Protein AF-A0A022RAQ2-F1 (afdb_monomer_lite)

InterPro domains:
  IPR025287 Wall-associated receptor kinase, galacturonan-binding domain [PF13947] (27-89)

Structure (mmCIF, N/CA/C/O backbone):
data_AF-A0A022RAQ2-F1
#
_entry.id   AF-A0A022RAQ2-F1
#
loop_
_atom_site.group_PDB
_atom_site.id
_atom_site.type_symbol
_atom_site.label_atom_id
_atom_site.label_alt_id
_atom_site.label_comp_id
_atom_site.label_asym_id
_atom_site.label_entity_id
_atom_site.label_seq_id
_atom_site.pdbx_PDB_ins_code
_atom_site.Cartn_x
_atom_site.Cartn_y
_atom_site.Cartn_z
_atom_site.occupancy
_atom_site.B_iso_or_equiv
_atom_site.auth_seq_id
_atom_site.auth_comp_id
_atom_site.auth_asym_id
_atom_site.auth_atom_id
_atom_site.pdbx_PDB_model_num
ATOM 1 N N . ILE A 1 1 ? 23.694 -19.650 -57.034 1.00 77.38 1 ILE A N 1
ATOM 2 C CA . ILE A 1 1 ? 23.438 -20.517 -55.853 1.00 77.38 1 ILE A CA 1
ATOM 3 C C . ILE A 1 1 ? 24.075 -19.913 -54.601 1.00 77.38 1 ILE A C 1
ATOM 5 O O . ILE A 1 1 ? 23.341 -19.603 -53.675 1.00 77.38 1 ILE A O 1
ATOM 9 N N . LEU A 1 2 ? 25.378 -19.605 -54.621 1.00 77.56 2 LEU A N 1
ATOM 10 C CA . LEU A 1 2 ? 26.095 -18.964 -53.505 1.00 77.56 2 LEU A CA 1
ATOM 11 C C . LEU A 1 2 ? 25.452 -17.652 -52.998 1.00 77.56 2 LEU A C 1
ATOM 13 O O . LEU A 1 2 ? 25.210 -17.512 -51.806 1.00 77.56 2 LEU A O 1
ATOM 17 N N . LEU A 1 3 ? 25.076 -16.732 -53.901 1.00 76.62 3 LEU A N 1
ATOM 18 C CA . LEU A 1 3 ? 24.419 -15.468 -53.518 1.00 76.62 3 LEU A CA 1
ATOM 19 C C . LEU A 1 3 ? 23.068 -15.665 -52.809 1.00 76.62 3 LEU A C 1
ATOM 21 O O . LEU A 1 3 ? 22.719 -14.886 -51.929 1.00 76.62 3 LEU A O 1
ATOM 25 N N . LYS A 1 4 ? 22.313 -16.711 -53.172 1.00 79.94 4 LYS A N 1
ATOM 26 C CA . LYS A 1 4 ? 21.012 -17.004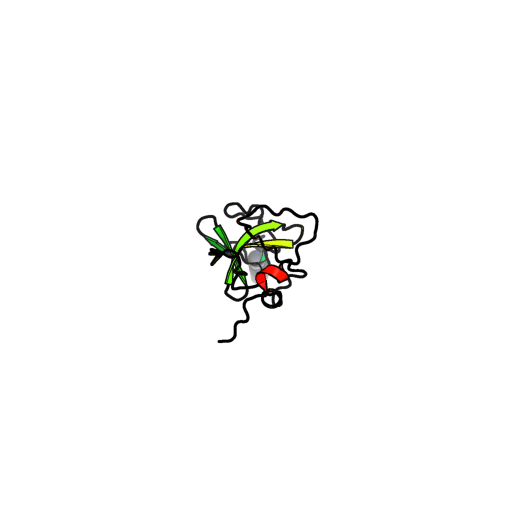 -52.549 1.00 79.94 4 LYS A CA 1
ATOM 27 C C . LYS A 1 4 ? 21.182 -17.532 -51.123 1.00 79.94 4 LYS A C 1
ATOM 29 O O . LYS A 1 4 ? 20.380 -17.189 -50.263 1.00 79.94 4 LYS A O 1
ATOM 34 N N . PHE A 1 5 ? 22.242 -18.303 -50.867 1.00 81.50 5 PHE A N 1
ATOM 35 C CA . PHE A 1 5 ? 22.591 -18.741 -49.515 1.00 81.50 5 PHE A CA 1
ATOM 36 C C . PHE A 1 5 ? 23.013 -17.566 -48.638 1.00 81.50 5 PHE A C 1
ATOM 38 O O . PHE A 1 5 ? 22.494 -17.427 -47.538 1.00 81.50 5 PHE A O 1
ATOM 45 N N . ILE A 1 6 ? 23.881 -16.683 -49.141 1.00 85.06 6 ILE A N 1
ATOM 46 C CA . ILE A 1 6 ? 24.315 -15.491 -48.397 1.00 85.06 6 ILE A CA 1
ATOM 47 C C . ILE A 1 6 ? 23.108 -14.615 -48.042 1.00 85.06 6 ILE A C 1
ATOM 49 O O . ILE A 1 6 ? 22.953 -14.235 -46.886 1.00 85.06 6 ILE A O 1
ATOM 53 N N . TYR A 1 7 ? 22.207 -14.365 -48.996 1.00 86.38 7 TYR A N 1
ATOM 54 C CA . TYR A 1 7 ? 20.983 -13.606 -48.737 1.00 86.38 7 TYR A CA 1
ATOM 55 C C . TYR A 1 7 ? 20.105 -14.266 -47.664 1.00 86.38 7 TYR A C 1
ATOM 57 O O . TYR A 1 7 ? 19.672 -13.594 -46.731 1.00 86.38 7 TYR A O 1
ATOM 65 N N . PHE A 1 8 ? 19.910 -15.587 -47.739 1.00 84.12 8 PHE A N 1
ATOM 66 C CA . PHE A 1 8 ? 19.158 -16.334 -46.731 1.00 84.12 8 PHE A CA 1
ATOM 67 C C . PHE A 1 8 ? 19.779 -16.189 -45.334 1.00 84.12 8 PHE A C 1
ATOM 69 O O . PHE A 1 8 ? 19.070 -15.831 -44.397 1.00 84.12 8 PHE A O 1
ATOM 76 N N . PHE A 1 9 ? 21.099 -16.357 -45.201 1.00 81.69 9 PHE A N 1
ATOM 77 C CA . PHE A 1 9 ? 21.801 -16.169 -43.927 1.00 81.69 9 PHE A CA 1
ATOM 78 C C . PHE A 1 9 ? 21.683 -14.739 -43.385 1.00 81.69 9 PHE A C 1
ATOM 80 O O . PHE A 1 9 ? 21.476 -14.558 -42.192 1.00 81.69 9 PHE A O 1
ATOM 87 N N . ILE A 1 10 ? 21.751 -13.712 -44.234 1.00 82.38 10 ILE A N 1
ATOM 88 C CA . ILE A 1 10 ? 21.577 -12.321 -43.788 1.00 82.38 10 ILE A CA 1
ATOM 89 C C . ILE A 1 10 ? 20.142 -12.073 -43.303 1.00 82.38 10 ILE A C 1
ATOM 91 O O . ILE A 1 10 ? 19.946 -11.471 -42.248 1.00 82.38 10 ILE A O 1
ATOM 95 N N . THR A 1 11 ? 19.133 -12.581 -44.017 1.00 77.31 11 THR A N 1
ATOM 96 C CA . THR A 1 11 ? 17.725 -12.423 -43.612 1.00 77.31 11 THR A CA 1
ATOM 97 C C . THR A 1 11 ? 17.385 -13.177 -42.328 1.00 77.31 11 THR A C 1
ATOM 99 O O . THR A 1 11 ? 16.635 -12.654 -41.506 1.00 77.31 11 THR A O 1
ATOM 102 N N . THR A 1 12 ? 17.960 -14.363 -42.104 1.00 74.19 12 THR A N 1
ATOM 103 C CA . THR A 1 12 ? 17.743 -15.116 -40.862 1.00 74.19 12 THR A CA 1
ATOM 104 C C . THR A 1 12 ? 18.425 -14.434 -39.680 1.00 74.19 12 THR A C 1
ATOM 106 O O . THR A 1 12 ? 17.796 -14.280 -38.637 1.00 74.19 12 THR A O 1
ATOM 109 N N . GLN A 1 13 ? 19.654 -13.937 -39.846 1.00 71.69 13 GLN A N 1
ATOM 110 C CA . GLN A 1 13 ? 20.354 -13.178 -38.803 1.00 71.69 13 GLN A CA 1
ATOM 111 C C . GLN A 1 13 ? 19.617 -11.872 -38.451 1.00 71.69 13 GLN A C 1
ATOM 113 O O . GLN A 1 13 ? 19.426 -11.582 -37.273 1.00 71.69 13 GLN A O 1
ATOM 118 N N . LEU A 1 14 ? 19.109 -11.130 -39.445 1.00 64.12 14 LEU A N 1
ATOM 119 C CA . LEU A 1 14 ? 18.274 -9.935 -39.224 1.00 64.12 14 LEU A CA 1
ATOM 120 C C . LEU A 1 14 ? 16.934 -10.255 -38.536 1.00 64.12 14 LEU A C 1
ATOM 122 O O . LEU A 1 14 ? 16.454 -9.479 -37.711 1.00 64.12 14 LEU A O 1
ATOM 126 N N . TYR A 1 15 ? 16.328 -11.403 -38.846 1.00 68.56 15 TYR A N 1
ATOM 127 C CA . TYR A 1 15 ? 15.101 -11.859 -38.188 1.00 68.56 15 TYR A CA 1
ATOM 128 C C . TYR A 1 15 ? 15.339 -12.228 -36.713 1.00 68.56 15 TYR A C 1
ATOM 130 O O . TYR A 1 15 ? 14.508 -11.930 -35.852 1.00 68.56 15 TYR A O 1
ATOM 138 N N . PHE A 1 16 ? 16.487 -12.837 -36.395 1.00 59.19 16 PHE A N 1
ATOM 139 C CA . PHE A 1 16 ? 16.862 -13.173 -35.018 1.00 59.19 16 PHE A CA 1
ATOM 140 C C . PHE A 1 16 ? 17.230 -11.938 -34.181 1.00 59.19 16 PHE A C 1
ATOM 142 O O . PHE A 1 16 ? 16.845 -11.874 -33.012 1.00 59.19 16 PHE A O 1
ATOM 149 N N . THR A 1 17 ? 17.896 -10.928 -34.755 1.00 53.75 17 THR A N 1
ATOM 150 C CA . THR A 1 17 ? 18.250 -9.703 -34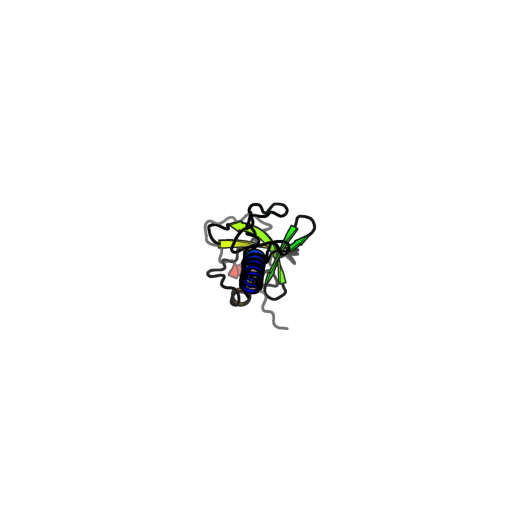.013 1.00 53.75 17 THR A CA 1
ATOM 151 C C . THR A 1 17 ? 17.032 -8.847 -33.657 1.00 53.75 17 THR A C 1
ATOM 153 O O . THR A 1 17 ? 17.029 -8.238 -32.587 1.00 53.75 17 THR A O 1
ATOM 156 N N . GLN A 1 18 ? 15.951 -8.873 -34.452 1.00 56.19 18 GLN A N 1
ATOM 157 C CA . GLN A 1 18 ? 14.687 -8.212 -34.083 1.00 56.19 18 GLN A CA 1
ATOM 158 C C . GLN A 1 18 ? 14.011 -8.829 -32.847 1.00 56.19 18 GLN A C 1
ATOM 160 O O . GLN A 1 18 ? 13.374 -8.109 -32.080 1.00 56.19 18 GLN A O 1
ATOM 165 N N . LYS A 1 19 ? 14.164 -10.138 -32.603 1.00 54.41 19 LYS A N 1
ATOM 166 C CA . LYS A 1 19 ? 13.558 -10.813 -31.437 1.00 54.41 19 LYS A CA 1
ATOM 167 C C . LYS A 1 19 ? 14.339 -10.640 -30.131 1.00 54.41 19 LYS A C 1
ATOM 169 O O . LYS A 1 19 ? 13.807 -10.972 -29.076 1.00 54.41 19 LYS A O 1
ATOM 174 N N . SER A 1 20 ? 15.569 -10.121 -30.179 1.00 50.81 20 SER A N 1
ATOM 175 C CA . SER A 1 20 ? 16.436 -9.980 -28.999 1.00 50.81 20 SER A CA 1
ATOM 176 C C . SER A 1 20 ? 16.357 -8.611 -28.314 1.00 50.81 20 SER A C 1
ATOM 178 O O . SER A 1 20 ? 17.014 -8.416 -27.292 1.00 50.81 20 SER A O 1
ATOM 180 N N . HIS A 1 21 ? 15.550 -7.666 -28.805 1.00 48.97 21 HIS A N 1
ATOM 181 C CA . HIS A 1 21 ? 15.241 -6.448 -28.049 1.00 48.97 21 HIS A CA 1
ATOM 182 C C . HIS A 1 21 ? 14.068 -6.712 -27.098 1.00 48.97 21 HIS A C 1
ATOM 184 O O . HIS A 1 21 ? 13.002 -6.104 -27.168 1.00 48.97 21 HIS A O 1
ATOM 190 N N . GLY A 1 22 ? 14.254 -7.679 -26.197 1.00 53.34 22 GLY A N 1
ATOM 191 C CA . GLY A 1 22 ? 13.440 -7.732 -24.996 1.00 53.34 22 GLY A CA 1
ATOM 192 C C . GLY A 1 22 ? 13.756 -6.469 -24.216 1.00 53.34 22 GLY A C 1
ATOM 193 O O . GLY A 1 22 ? 14.792 -6.424 -23.560 1.00 53.34 22 GLY A O 1
ATOM 194 N N . ASN A 1 23 ? 12.914 -5.436 -24.337 1.00 60.62 23 ASN A N 1
ATOM 195 C CA . ASN A 1 23 ? 13.018 -4.232 -23.521 1.00 60.62 23 ASN A CA 1
ATOM 196 C C . ASN A 1 23 ? 13.259 -4.686 -22.081 1.00 60.62 23 ASN A C 1
ATOM 198 O O . ASN A 1 23 ? 12.424 -5.366 -21.470 1.00 60.62 23 ASN A O 1
ATOM 202 N N . GLN A 1 24 ? 14.439 -4.379 -21.558 1.00 65.12 24 GLN A N 1
ATOM 203 C CA . GLN A 1 24 ? 14.796 -4.660 -20.182 1.00 65.12 24 GLN A CA 1
ATOM 204 C C . GLN A 1 24 ? 14.012 -3.640 -19.343 1.00 65.12 24 GLN A C 1
ATOM 206 O O . GLN A 1 24 ? 14.515 -2.592 -18.972 1.00 65.12 24 GLN A O 1
ATOM 211 N N . ILE A 1 25 ? 12.706 -3.874 -19.173 1.00 75.75 25 ILE A N 1
ATOM 212 C CA . ILE A 1 25 ? 11.818 -3.038 -18.360 1.00 75.75 25 ILE A CA 1
ATOM 213 C C . ILE A 1 25 ? 12.330 -3.090 -16.917 1.00 75.75 25 ILE A C 1
ATOM 215 O O . ILE A 1 25 ? 12.124 -4.065 -16.188 1.00 75.75 25 ILE A O 1
ATOM 219 N N . ASN A 1 26 ? 13.039 -2.049 -16.519 1.00 85.25 26 ASN A N 1
ATOM 220 C CA . ASN A 1 26 ? 13.538 -1.927 -15.165 1.00 85.25 26 ASN A CA 1
ATOM 221 C C . ASN A 1 26 ? 12.361 -1.635 -14.231 1.00 85.25 26 ASN A C 1
ATOM 223 O O . ASN A 1 26 ? 11.555 -0.746 -14.495 1.00 85.25 26 ASN A O 1
ATOM 227 N N . CYS A 1 27 ? 12.255 -2.406 -13.151 1.00 90.75 27 CYS A N 1
ATOM 228 C CA . CYS A 1 27 ? 11.255 -2.208 -12.107 1.00 90.75 27 CYS A CA 1
ATOM 229 C C . CYS A 1 27 ? 11.790 -1.216 -11.076 1.00 90.75 27 CYS A C 1
ATOM 231 O O . CYS A 1 27 ? 12.080 -1.577 -9.937 1.00 90.75 27 CYS A O 1
ATOM 233 N N . THR A 1 28 ? 12.005 0.021 -11.521 1.00 92.94 28 THR A N 1
ATOM 234 C CA . THR A 1 28 ? 12.390 1.112 -10.626 1.00 92.94 28 THR A CA 1
ATOM 235 C C . THR A 1 28 ? 11.237 1.367 -9.654 1.00 92.94 28 THR A C 1
ATOM 237 O O . THR A 1 28 ? 10.102 1.471 -10.121 1.00 92.94 28 THR A O 1
ATOM 240 N N . PRO A 1 29 ? 11.494 1.461 -8.336 1.00 94.25 29 PRO A N 1
ATOM 241 C CA . PRO A 1 29 ? 10.445 1.736 -7.366 1.00 94.25 29 PRO A CA 1
ATOM 242 C C . PRO A 1 29 ? 9.681 3.017 -7.706 1.00 94.25 29 PRO A C 1
ATOM 244 O O . PRO A 1 29 ? 10.288 4.044 -8.022 1.00 94.25 29 PRO A O 1
ATOM 247 N N . SER A 1 30 ? 8.358 2.939 -7.644 1.00 94.81 30 SER A N 1
ATOM 248 C CA . SER A 1 30 ? 7.446 4.050 -7.899 1.00 94.81 30 SER A CA 1
ATOM 249 C C . SER A 1 30 ? 6.977 4.681 -6.583 1.00 94.81 30 SER A C 1
ATOM 251 O O . SER A 1 30 ? 7.366 4.261 -5.490 1.00 94.81 30 SER A O 1
ATOM 253 N N . SER A 1 31 ? 6.182 5.743 -6.660 1.00 96.31 31 SER A N 1
ATOM 254 C CA . SER A 1 31 ? 5.660 6.433 -5.479 1.00 96.31 31 SER A CA 1
ATOM 255 C C . SER A 1 31 ? 4.352 7.157 -5.792 1.00 96.31 31 SER A C 1
ATOM 257 O O . SER A 1 31 ? 4.107 7.563 -6.928 1.00 96.31 31 SER A O 1
ATOM 259 N N . CYS A 1 32 ? 3.495 7.302 -4.780 1.00 97.50 32 CYS A N 1
ATOM 260 C CA . CYS A 1 32 ? 2.233 8.037 -4.879 1.00 97.50 32 CYS A CA 1
ATOM 261 C C . CYS A 1 32 ? 1.883 8.689 -3.537 1.00 97.50 32 CYS A C 1
ATOM 263 O O . CYS A 1 32 ? 1.715 8.000 -2.527 1.00 97.50 32 CYS A O 1
ATOM 265 N N . GLY A 1 33 ? 1.752 10.020 -3.537 1.00 95.31 33 GLY A N 1
ATOM 266 C CA . GLY A 1 33 ? 1.517 10.794 -2.318 1.00 95.31 33 GLY A CA 1
ATOM 267 C C . GLY A 1 33 ? 2.580 10.517 -1.257 1.00 95.31 33 GLY A C 1
ATOM 268 O O . GLY A 1 33 ? 3.773 10.545 -1.546 1.00 95.31 33 GLY A O 1
ATOM 269 N N . GLU A 1 34 ? 2.124 10.180 -0.052 1.00 94.56 34 GLU A N 1
ATOM 270 C CA . GLU A 1 34 ? 2.975 9.863 1.104 1.00 94.56 34 GLU A CA 1
ATOM 271 C C . GLU A 1 34 ? 3.532 8.428 1.094 1.00 94.56 34 GLU A C 1
ATOM 273 O O . GLU A 1 34 ? 4.173 8.015 2.057 1.00 94.56 34 GLU A O 1
ATOM 278 N N . ILE A 1 35 ? 3.284 7.643 0.037 1.00 96.81 35 ILE A N 1
ATOM 279 C CA . ILE A 1 35 ? 3.777 6.266 -0.087 1.00 96.81 35 ILE A CA 1
ATOM 280 C C . ILE A 1 35 ? 4.986 6.240 -1.039 1.00 96.81 35 ILE A C 1
ATOM 282 O O . ILE A 1 35 ? 4.807 6.178 -2.263 1.00 96.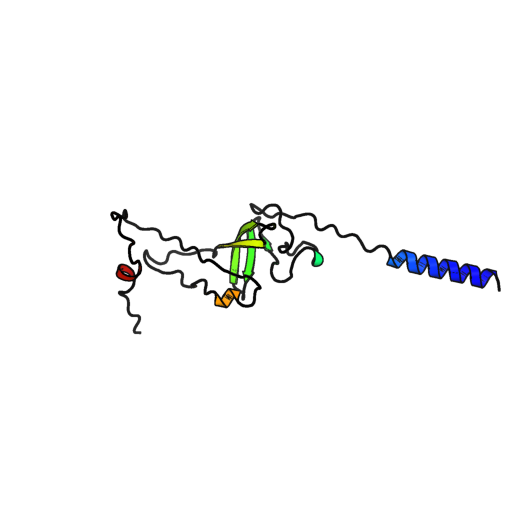81 35 ILE A O 1
ATOM 286 N N . PRO A 1 36 ? 6.226 6.311 -0.514 1.00 95.19 36 PRO A N 1
ATOM 287 C CA . PRO A 1 36 ? 7.436 6.205 -1.316 1.00 95.19 36 PRO A CA 1
ATOM 288 C C . PRO A 1 36 ? 7.810 4.744 -1.599 1.00 95.19 36 PRO A C 1
ATOM 290 O O . PRO A 1 36 ? 7.375 3.830 -0.902 1.00 95.19 36 PRO A O 1
ATOM 293 N N . ASN A 1 37 ? 8.714 4.541 -2.561 1.00 94.81 37 ASN A N 1
ATOM 294 C CA . ASN A 1 37 ? 9.423 3.275 -2.789 1.00 94.81 37 ASN A CA 1
ATOM 295 C C . ASN A 1 37 ? 8.512 2.041 -2.951 1.00 94.81 37 ASN A C 1
ATOM 297 O O . ASN A 1 37 ? 8.828 0.954 -2.464 1.00 94.81 37 ASN A O 1
ATOM 301 N N . ILE A 1 38 ? 7.397 2.201 -3.659 1.00 96.12 38 ILE A N 1
ATOM 302 C CA . ILE A 1 38 ? 6.503 1.114 -4.045 1.00 96.12 38 ILE A CA 1
ATOM 303 C C . ILE A 1 38 ? 7.268 0.187 -4.990 1.00 96.12 38 ILE A C 1
ATOM 305 O O . ILE A 1 38 ? 7.739 0.590 -6.053 1.00 96.12 38 ILE A O 1
ATOM 309 N N . SER A 1 39 ? 7.422 -1.064 -4.581 1.00 94.94 39 SER A N 1
ATOM 310 C CA . SER A 1 39 ? 8.147 -2.088 -5.324 1.00 94.94 39 SER A CA 1
ATOM 311 C C . SER A 1 39 ? 7.588 -3.466 -4.996 1.00 94.94 39 SER A C 1
ATOM 313 O O . SER A 1 39 ? 6.757 -3.602 -4.092 1.00 94.94 39 SER A O 1
ATOM 315 N N . TYR A 1 40 ? 8.052 -4.480 -5.736 1.00 93.31 40 TYR A N 1
ATOM 316 C CA . TYR A 1 40 ? 7.629 -5.864 -5.554 1.00 93.31 40 TYR A CA 1
ATOM 317 C C . TYR A 1 40 ? 7.579 -6.247 -4.057 1.00 93.31 40 TYR A C 1
ATOM 319 O O . TYR A 1 40 ? 8.543 -5.972 -3.340 1.00 93.31 40 TYR A O 1
ATOM 327 N N . PRO A 1 41 ? 6.487 -6.877 -3.586 1.00 92.69 41 PRO A N 1
ATOM 328 C CA . PRO A 1 41 ? 5.389 -7.439 -4.379 1.00 92.69 41 PRO A CA 1
ATOM 329 C C . PRO A 1 41 ? 4.296 -6.431 -4.765 1.00 92.69 41 PRO A C 1
ATOM 331 O O . PRO A 1 41 ? 3.422 -6.770 -5.561 1.00 92.69 41 PRO A O 1
ATOM 334 N N . PHE A 1 42 ? 4.347 -5.200 -4.261 1.00 94.94 42 PHE A N 1
ATOM 335 C CA . PHE A 1 42 ? 3.390 -4.143 -4.578 1.00 94.94 42 PHE A CA 1
ATOM 336 C C . PHE A 1 42 ? 3.731 -3.466 -5.907 1.00 94.94 42 PHE A C 1
ATOM 338 O O . PHE A 1 42 ? 4.889 -3.407 -6.321 1.00 94.94 42 PHE A O 1
ATOM 345 N N . ARG A 1 43 ? 2.724 -2.924 -6.588 1.00 95.81 43 ARG A N 1
ATOM 346 C CA . ARG A 1 43 ? 2.948 -2.029 -7.730 1.00 95.81 43 ARG A CA 1
ATOM 347 C C . ARG A 1 43 ? 1.773 -1.099 -7.944 1.00 95.81 43 ARG A C 1
ATOM 349 O O . ARG A 1 43 ? 0.641 -1.467 -7.637 1.00 95.81 43 ARG A O 1
ATOM 356 N N . LEU A 1 44 ? 2.010 0.064 -8.535 1.00 96.81 44 LEU A N 1
ATOM 357 C CA . LEU A 1 44 ? 0.921 0.885 -9.054 1.00 96.81 44 LEU A CA 1
ATOM 358 C C . LEU A 1 44 ? 0.316 0.220 -10.301 1.00 96.81 44 LEU A C 1
ATOM 360 O O . LEU A 1 44 ? 0.991 -0.502 -11.039 1.00 96.81 44 LEU A O 1
ATOM 364 N N . MET A 1 45 ? -0.958 0.487 -10.586 1.00 95.44 45 MET A N 1
ATOM 365 C CA . MET A 1 45 ? -1.590 0.043 -11.838 1.00 95.44 45 MET A CA 1
ATOM 366 C C . MET A 1 45 ? -0.911 0.613 -13.091 1.00 95.44 45 MET A C 1
ATOM 368 O O . MET A 1 45 ? -0.982 0.011 -14.161 1.00 95.44 45 MET A O 1
ATOM 372 N N . THR A 1 46 ? -0.243 1.760 -12.959 1.00 94.06 46 THR A N 1
ATOM 373 C CA . THR A 1 46 ? 0.561 2.383 -14.017 1.00 94.06 46 THR A CA 1
ATOM 374 C C . THR A 1 46 ? 1.917 1.709 -14.215 1.00 94.06 46 THR A C 1
ATOM 376 O O . THR A 1 46 ? 2.540 1.901 -15.259 1.00 94.06 46 THR A O 1
ATOM 379 N N . ASP A 1 47 ? 2.380 0.925 -13.239 1.00 94.06 47 ASP A N 1
ATOM 380 C CA . ASP A 1 47 ? 3.659 0.230 -13.325 1.00 94.06 47 ASP A CA 1
ATOM 381 C C . ASP A 1 47 ? 3.546 -1.008 -14.227 1.00 94.06 47 ASP A C 1
ATOM 383 O O . ASP A 1 47 ? 2.481 -1.631 -14.334 1.00 94.06 47 ASP A O 1
ATOM 387 N N . PRO A 1 48 ? 4.650 -1.438 -14.862 1.00 93.88 48 PRO A N 1
ATOM 388 C CA . PRO A 1 48 ? 4.649 -2.644 -15.675 1.00 93.88 48 PRO A CA 1
ATOM 389 C C . PRO A 1 48 ? 4.165 -3.863 -14.881 1.00 93.88 48 PRO A C 1
ATOM 391 O O . PRO A 1 48 ? 4.634 -4.125 -13.775 1.00 93.88 48 PRO A O 1
ATOM 394 N N . LYS A 1 49 ? 3.293 -4.681 -15.488 1.00 92.38 49 LYS A N 1
ATOM 395 C CA . LYS A 1 49 ? 2.671 -5.846 -14.825 1.00 92.38 49 LYS A CA 1
ATOM 396 C C . LYS A 1 49 ? 3.661 -6.808 -14.164 1.00 92.38 49 LYS A C 1
ATOM 398 O O . LYS A 1 49 ? 3.315 -7.460 -13.191 1.00 92.38 49 LYS A O 1
ATOM 403 N N . ARG A 1 50 ? 4.883 -6.896 -14.694 1.00 90.94 50 ARG A N 1
ATOM 404 C CA . ARG A 1 50 ? 5.949 -7.774 -14.190 1.00 90.94 50 ARG A CA 1
ATOM 405 C C . ARG A 1 50 ? 6.667 -7.258 -12.937 1.00 90.94 50 ARG A C 1
ATOM 407 O O . ARG A 1 50 ? 7.496 -7.977 -12.399 1.00 90.94 50 ARG A O 1
ATOM 414 N N . CYS A 1 51 ? 6.404 -6.022 -12.518 1.00 92.56 51 CYS A N 1
ATOM 415 C CA . CYS A 1 51 ? 7.106 -5.365 -11.413 1.00 92.56 51 CYS A CA 1
ATOM 416 C C . CYS A 1 51 ? 6.426 -5.538 -10.050 1.00 92.56 51 CYS A C 1
ATOM 418 O O . CYS A 1 51 ? 6.926 -5.034 -9.052 1.00 92.56 51 CYS A O 1
ATOM 420 N N . GLY A 1 52 ? 5.314 -6.269 -9.999 1.00 93.00 52 GLY A N 1
ATOM 421 C CA . GLY A 1 52 ? 4.565 -6.542 -8.781 1.00 93.00 52 GLY A CA 1
ATOM 422 C C . GLY A 1 52 ? 3.548 -7.649 -9.013 1.00 93.00 52 GLY A C 1
ATOM 423 O O . GLY A 1 52 ? 3.246 -8.019 -10.151 1.00 93.00 52 GLY A O 1
ATOM 424 N N . HIS A 1 53 ? 3.021 -8.187 -7.927 1.00 91.06 53 HIS A N 1
ATOM 425 C CA . HIS A 1 53 ? 2.061 -9.273 -7.956 1.00 91.06 53 HIS A CA 1
ATOM 426 C C . HIS A 1 53 ? 0.663 -8.752 -8.343 1.00 91.06 53 HIS A C 1
ATOM 428 O O . HIS A 1 53 ? 0.261 -7.689 -7.868 1.00 91.06 53 HIS A O 1
ATOM 434 N N . PRO A 1 54 ? -0.126 -9.484 -9.154 1.00 89.31 54 PRO A N 1
ATOM 435 C CA . PRO A 1 54 ? -1.467 -9.047 -9.558 1.00 89.31 54 PRO A CA 1
ATOM 436 C C . PRO A 1 54 ? -2.430 -8.775 -8.394 1.00 89.31 54 PRO A C 1
ATOM 438 O O . PRO A 1 54 ? -3.315 -7.943 -8.521 1.00 89.31 54 PRO A O 1
ATOM 441 N N . GLN A 1 55 ? -2.254 -9.455 -7.258 1.00 87.81 55 GLN A N 1
ATOM 442 C CA . GLN A 1 55 ? -3.102 -9.265 -6.072 1.00 87.81 55 GLN A CA 1
ATOM 443 C C . GLN A 1 55 ? -2.739 -8.022 -5.239 1.00 87.81 55 GLN A C 1
ATOM 445 O O . GLN A 1 55 ? -3.499 -7.650 -4.351 1.00 87.81 55 GLN A O 1
ATOM 450 N N . PHE A 1 56 ? -1.592 -7.392 -5.506 1.00 91.62 56 PHE A N 1
ATOM 451 C CA . PHE A 1 56 ? -1.078 -6.240 -4.757 1.00 91.62 56 PHE A CA 1
ATOM 452 C C . PHE A 1 56 ? -0.945 -4.999 -5.656 1.00 91.62 56 PHE A C 1
ATOM 454 O O . PHE A 1 56 ? -0.024 -4.192 -5.512 1.00 91.62 56 PHE 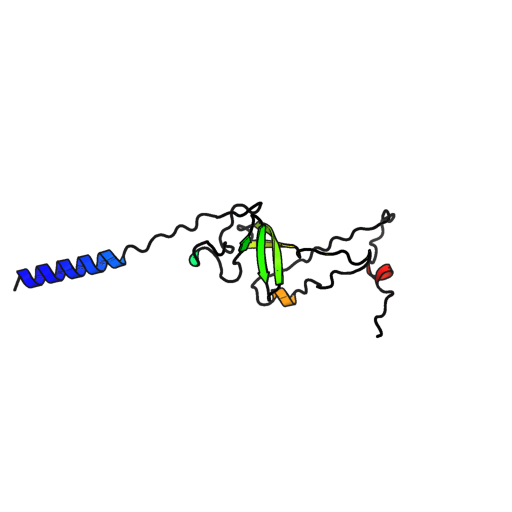A O 1
ATOM 461 N N . GLU A 1 57 ? -1.869 -4.869 -6.614 1.00 94.75 57 GLU A N 1
ATOM 462 C CA . GLU A 1 57 ? -2.019 -3.674 -7.442 1.00 94.75 57 GLU A CA 1
ATOM 463 C C . GLU A 1 57 ? -2.636 -2.522 -6.645 1.00 94.75 57 GLU A C 1
ATOM 465 O O . GLU A 1 57 ? -3.696 -2.649 -6.032 1.00 94.75 57 GLU A O 1
ATOM 470 N N . LEU A 1 58 ? -1.979 -1.370 -6.708 1.00 96.69 58 LEU A N 1
ATOM 471 C CA . LEU A 1 58 ? -2.366 -0.147 -6.029 1.00 96.69 58 LEU A CA 1
ATOM 472 C C . LEU A 1 58 ? -2.888 0.881 -7.034 1.00 96.69 58 LEU A C 1
ATOM 474 O O . LEU A 1 58 ? -2.352 1.052 -8.133 1.00 96.69 58 LEU A O 1
ATOM 478 N N . LEU A 1 59 ? -3.913 1.612 -6.623 1.00 97.00 59 LEU A N 1
ATOM 479 C CA . LEU A 1 59 ? -4.449 2.772 -7.320 1.00 97.00 59 LEU A CA 1
ATOM 480 C C . LEU A 1 59 ? -3.883 4.045 -6.706 1.00 97.00 59 LEU A C 1
ATOM 482 O O . LEU A 1 59 ? -3.844 4.180 -5.484 1.00 97.00 59 LEU A O 1
ATOM 486 N N . CYS A 1 60 ? -3.504 4.987 -7.563 1.00 97.31 60 CYS A N 1
ATOM 487 C CA . CYS A 1 60 ? -3.081 6.325 -7.177 1.00 97.31 60 CYS A CA 1
ATOM 488 C C . CYS A 1 60 ? -4.048 7.342 -7.784 1.00 97.31 60 CYS A C 1
ATOM 490 O O . CYS A 1 60 ? -4.038 7.563 -8.994 1.00 97.31 60 CYS A O 1
ATOM 492 N N . GLU A 1 61 ? -4.888 7.951 -6.953 1.00 95.56 61 GLU A N 1
ATOM 493 C CA . GLU A 1 61 ? -5.862 8.960 -7.379 1.00 95.56 61 GLU A CA 1
ATOM 494 C C . GLU A 1 61 ? -5.687 10.203 -6.511 1.00 95.56 61 GLU A C 1
ATOM 496 O O . GLU A 1 61 ? -5.751 10.109 -5.289 1.00 95.56 61 GLU A O 1
ATOM 501 N N . ASN A 1 62 ? -5.453 11.373 -7.114 1.00 95.00 62 ASN A N 1
ATOM 502 C CA . ASN A 1 62 ? -5.260 12.640 -6.391 1.00 95.00 62 ASN A CA 1
ATOM 503 C C . ASN A 1 62 ? -4.237 12.533 -5.237 1.00 95.00 62 ASN A C 1
ATOM 505 O O . ASN A 1 62 ? -4.527 12.922 -4.107 1.00 95.00 62 ASN A O 1
ATOM 509 N N . ASN A 1 63 ? -3.057 11.959 -5.507 1.00 94.81 63 ASN A N 1
ATOM 510 C CA . ASN A 1 63 ? -2.007 11.681 -4.510 1.00 94.81 63 ASN A CA 1
ATOM 511 C C . ASN A 1 63 ? -2.447 10.771 -3.345 1.00 94.81 63 ASN A C 1
ATOM 513 O O . ASN A 1 63 ? -1.787 10.727 -2.310 1.00 94.81 63 ASN A O 1
ATOM 517 N N . THR A 1 64 ? -3.548 10.036 -3.496 1.00 95.44 64 THR A N 1
ATOM 518 C CA . THR A 1 64 ? -4.041 9.079 -2.504 1.00 95.44 64 THR A CA 1
ATOM 519 C C . THR A 1 64 ? -3.841 7.662 -3.021 1.00 95.44 64 THR A C 1
ATOM 521 O O . THR A 1 64 ? -4.387 7.286 -4.061 1.00 95.44 64 THR A O 1
ATOM 524 N N . THR A 1 65 ? -3.078 6.867 -2.272 1.00 97.00 65 THR A N 1
ATOM 525 C CA . THR A 1 65 ? -2.825 5.456 -2.580 1.00 97.00 65 THR A CA 1
ATOM 526 C C . THR A 1 65 ? -3.912 4.575 -1.967 1.00 97.00 65 THR A C 1
ATOM 528 O O . THR A 1 65 ? -4.245 4.701 -0.786 1.00 97.00 65 THR A O 1
ATOM 531 N N . SER A 1 66 ? -4.473 3.662 -2.755 1.00 95.56 66 SER A N 1
ATOM 532 C CA . SER A 1 66 ? -5.520 2.735 -2.314 1.00 95.56 66 SER A CA 1
ATOM 533 C C . SER A 1 66 ? -5.388 1.357 -2.959 1.00 95.56 66 SER A C 1
ATOM 535 O O . SER A 1 66 ? -4.716 1.201 -3.974 1.00 95.56 66 SER A O 1
ATOM 537 N N . ILE A 1 67 ? -6.032 0.355 -2.367 1.00 92.75 67 ILE A N 1
ATOM 538 C CA . ILE A 1 67 ? -6.103 -1.018 -2.880 1.00 92.75 67 ILE A CA 1
ATOM 539 C C . ILE A 1 67 ? -7.540 -1.527 -2.782 1.00 92.75 67 ILE A C 1
ATOM 541 O O . ILE A 1 67 ? -8.269 -1.159 -1.859 1.00 92.75 67 ILE A O 1
ATOM 545 N N . TYR A 1 68 ? -7.942 -2.372 -3.727 1.00 88.19 68 TYR A N 1
ATOM 546 C CA . TYR A 1 68 ? -9.200 -3.106 -3.647 1.00 88.19 68 TYR A CA 1
ATOM 547 C C . TYR A 1 68 ? -8.958 -4.530 -3.155 1.00 88.19 68 TYR A C 1
ATOM 549 O O . TYR A 1 68 ? -8.159 -5.264 -3.733 1.00 88.19 68 TYR A O 1
ATOM 557 N N . ILE A 1 69 ? -9.681 -4.914 -2.107 1.00 82.69 69 ILE A N 1
ATOM 558 C CA . ILE A 1 69 ? -9.684 -6.266 -1.539 1.00 82.69 69 ILE A CA 1
ATOM 559 C C . ILE A 1 69 ? -11.145 -6.691 -1.434 1.00 82.69 69 ILE A C 1
ATOM 561 O O . ILE A 1 69 ? -11.935 -5.973 -0.825 1.00 82.69 69 ILE A O 1
ATOM 565 N N . ASP A 1 70 ? -11.526 -7.784 -2.100 1.00 78.00 70 ASP A N 1
ATOM 566 C CA . ASP A 1 70 ? -12.911 -8.287 -2.156 1.00 78.00 70 ASP A CA 1
ATOM 567 C C . ASP A 1 70 ? -13.963 -7.190 -2.438 1.00 78.00 70 ASP A C 1
ATOM 569 O O . ASP A 1 70 ? -15.038 -7.135 -1.847 1.00 78.00 70 ASP A O 1
ATOM 573 N N . SER A 1 71 ? -13.654 -6.298 -3.387 1.00 80.12 71 SER A N 1
ATOM 574 C CA . SER A 1 71 ? -14.480 -5.146 -3.808 1.00 80.12 71 SER A CA 1
ATOM 575 C C . SER A 1 71 ? -14.559 -3.967 -2.827 1.00 80.12 71 SER A C 1
ATOM 577 O O . SER A 1 71 ? -15.172 -2.946 -3.148 1.00 80.12 71 SER A O 1
ATOM 579 N N . LEU A 1 72 ? -13.896 -4.042 -1.675 1.00 80.56 72 LEU A N 1
ATOM 580 C CA . LEU A 1 72 ? -13.771 -2.930 -0.738 1.00 80.56 72 LEU A CA 1
ATOM 581 C C . LEU A 1 72 ? -12.501 -2.126 -1.021 1.00 80.56 72 LEU A C 1
ATOM 583 O O . LEU A 1 72 ? -11.416 -2.681 -1.187 1.00 80.56 72 LEU A O 1
ATOM 587 N N . LYS A 1 73 ? -12.644 -0.797 -1.066 1.00 86.62 73 LYS A N 1
ATOM 588 C CA . LYS A 1 73 ? -11.519 0.131 -1.225 1.00 86.62 73 LYS A CA 1
ATOM 589 C C . LYS A 1 73 ? -10.898 0.415 0.139 1.00 86.62 73 LYS A C 1
ATOM 591 O O . LYS A 1 73 ? -11.569 0.948 1.021 1.00 86.62 73 LYS A O 1
ATOM 596 N N . TYR A 1 74 ? -9.610 0.137 0.275 1.00 87.44 74 TYR A N 1
ATOM 597 C CA . TYR A 1 74 ? -8.810 0.467 1.449 1.00 87.44 74 TYR A CA 1
ATOM 598 C C . TYR A 1 74 ? -7.799 1.554 1.106 1.00 87.44 74 TYR A C 1
ATOM 600 O O . TYR A 1 74 ? -7.184 1.529 0.040 1.00 87.44 74 TYR A O 1
ATOM 608 N N . LEU A 1 75 ? -7.613 2.505 2.017 1.00 92.06 75 LEU A N 1
ATOM 609 C CA . LEU A 1 75 ? -6.540 3.489 1.924 1.00 92.06 75 LEU A CA 1
ATOM 610 C C . LEU A 1 75 ? -5.241 2.859 2.409 1.00 92.06 75 LEU A C 1
ATOM 612 O O . LEU A 1 75 ? -5.221 2.184 3.440 1.00 92.06 75 LEU A O 1
ATOM 616 N N . VAL A 1 76 ? -4.157 3.098 1.682 1.00 93.50 76 VAL A N 1
ATOM 617 C CA . VAL A 1 76 ? -2.829 2.641 2.084 1.00 93.50 76 VAL A CA 1
ATOM 618 C C . VAL A 1 76 ? -2.196 3.706 2.961 1.00 93.50 76 VAL A C 1
ATOM 620 O O . VAL A 1 76 ? -2.075 4.858 2.554 1.00 93.50 76 VAL A O 1
ATOM 623 N N . HIS A 1 77 ? -1.797 3.313 4.167 1.00 91.94 77 HIS A N 1
ATOM 624 C CA . HIS A 1 77 ? -1.100 4.195 5.098 1.00 91.94 77 HIS A CA 1
ATOM 625 C C . HIS A 1 77 ? 0.410 3.959 5.093 1.00 91.94 77 HIS A C 1
ATOM 627 O O . HIS A 1 77 ? 1.178 4.902 5.236 1.00 91.94 77 HIS A O 1
ATOM 633 N N . GLU A 1 78 ? 0.837 2.706 4.924 1.00 93.56 78 GLU A N 1
ATOM 634 C CA . GLU A 1 78 ? 2.251 2.339 4.943 1.00 93.56 78 GLU A CA 1
ATOM 635 C C . GLU A 1 78 ? 2.496 1.097 4.085 1.00 93.56 78 GLU A C 1
ATOM 637 O O . GLU A 1 78 ? 1.674 0.176 4.056 1.00 93.56 78 GLU A O 1
ATOM 642 N N . ILE A 1 79 ? 3.651 1.067 3.422 1.00 94.69 79 ILE A N 1
ATOM 643 C CA . ILE A 1 79 ? 4.176 -0.104 2.723 1.00 94.69 79 ILE A CA 1
ATOM 644 C C . ILE A 1 79 ? 5.601 -0.348 3.198 1.00 94.69 79 ILE A C 1
ATOM 646 O O . ILE A 1 79 ? 6.416 0.570 3.269 1.00 94.69 79 ILE A O 1
ATOM 650 N N . ASN A 1 80 ? 5.913 -1.611 3.467 1.00 91.25 80 ASN A N 1
ATOM 651 C CA . ASN A 1 80 ? 7.278 -2.067 3.654 1.00 91.25 80 ASN A CA 1
ATOM 652 C C . ASN A 1 80 ? 7.562 -3.184 2.651 1.00 91.25 80 ASN A C 1
ATOM 654 O O . ASN A 1 80 ? 7.220 -4.339 2.897 1.00 91.25 80 ASN A O 1
ATOM 658 N N . SER A 1 81 ? 8.197 -2.841 1.530 1.00 87.38 81 SER A N 1
ATOM 659 C CA . SER A 1 81 ? 8.511 -3.806 0.471 1.00 87.38 81 SER A CA 1
ATOM 660 C C . SER A 1 81 ? 9.521 -4.866 0.922 1.00 87.38 81 SER A C 1
ATOM 662 O O . SER A 1 81 ? 9.439 -6.004 0.487 1.00 87.38 81 SER A O 1
ATOM 664 N N . THR A 1 82 ? 10.435 -4.538 1.846 1.00 88.88 82 THR A N 1
ATOM 665 C CA . THR A 1 82 ? 11.420 -5.497 2.383 1.00 88.88 82 THR A CA 1
ATOM 666 C C . THR A 1 82 ? 10.772 -6.578 3.245 1.00 88.88 82 THR A C 1
ATOM 668 O O . THR A 1 82 ? 11.214 -7.722 3.237 1.00 88.88 82 THR A O 1
ATOM 671 N N . LYS A 1 83 ? 9.752 -6.208 4.025 1.00 90.00 83 LYS A N 1
ATOM 672 C CA . LYS A 1 83 ? 8.990 -7.136 4.875 1.00 90.00 83 LYS A CA 1
ATOM 673 C C . LYS A 1 83 ? 7.735 -7.675 4.191 1.00 90.00 83 LYS A C 1
ATOM 675 O O . LYS A 1 83 ? 7.031 -8.468 4.801 1.00 90.00 83 LYS A O 1
ATOM 680 N N . GLU A 1 84 ? 7.448 -7.211 2.977 1.00 88.62 84 GLU A N 1
ATOM 681 C CA . GLU A 1 84 ? 6.235 -7.527 2.219 1.00 88.62 84 GLU A CA 1
ATOM 682 C C . GLU A 1 84 ? 4.938 -7.221 2.996 1.00 88.62 84 GLU A C 1
ATOM 684 O O . GLU A 1 84 ? 3.925 -7.901 2.853 1.00 88.62 84 GLU A O 1
ATOM 689 N N . THR A 1 85 ? 4.946 -6.171 3.828 1.00 89.44 85 THR A N 1
ATOM 690 C CA . THR A 1 85 ? 3.787 -5.779 4.648 1.00 89.44 85 THR A CA 1
ATOM 691 C C . THR A 1 85 ? 3.124 -4.512 4.128 1.00 89.44 85 THR A C 1
ATOM 693 O O . THR A 1 85 ? 3.808 -3.564 3.734 1.00 89.44 85 THR A O 1
ATOM 696 N N . ILE A 1 86 ? 1.798 -4.452 4.236 1.00 90.75 86 ILE A N 1
ATOM 697 C CA . ILE A 1 86 ? 0.989 -3.275 3.917 1.00 90.75 86 ILE A CA 1
ATOM 698 C C . ILE A 1 86 ? 0.067 -2.936 5.088 1.00 90.75 86 ILE A C 1
ATOM 700 O O . ILE A 1 86 ? -0.545 -3.820 5.689 1.00 90.75 86 ILE A O 1
ATOM 704 N N . ARG A 1 87 ? -0.038 -1.646 5.413 1.00 89.88 87 ARG A N 1
ATOM 705 C CA . ARG A 1 87 ? -0.960 -1.141 6.430 1.00 89.88 87 ARG A CA 1
ATOM 706 C C . ARG A 1 87 ? -2.114 -0.409 5.768 1.00 89.88 87 ARG A C 1
ATOM 708 O O . ARG A 1 87 ? -1.911 0.564 5.040 1.00 89.88 87 ARG A O 1
ATOM 715 N N . LEU A 1 88 ? -3.321 -0.872 6.067 1.00 88.12 88 LEU A N 1
ATOM 716 C CA . LEU A 1 88 ? -4.554 -0.416 5.442 1.00 88.12 88 LEU A CA 1
ATOM 717 C C . LEU A 1 88 ? -5.454 0.314 6.437 1.00 88.12 88 LEU A C 1
ATOM 719 O O . LEU A 1 88 ? -5.483 -0.009 7.625 1.00 88.12 88 LEU A O 1
ATOM 723 N N . ALA A 1 89 ? -6.215 1.276 5.930 1.00 83.75 89 ALA A N 1
ATOM 724 C CA . ALA A 1 89 ? -7.254 1.985 6.659 1.00 83.75 89 ALA A CA 1
ATOM 725 C C . ALA A 1 89 ? -8.570 1.955 5.873 1.00 83.75 89 ALA A C 1
ATOM 727 O O . ALA A 1 89 ? -8.584 2.025 4.642 1.00 83.75 89 ALA A O 1
ATOM 728 N N . ILE A 1 90 ? -9.689 1.871 6.591 1.00 77.75 90 ILE A N 1
ATOM 729 C CA . ILE A 1 90 ? -11.017 1.991 5.988 1.00 77.75 90 ILE A CA 1
ATOM 730 C C . ILE A 1 90 ? -11.276 3.484 5.719 1.00 77.75 90 ILE A C 1
ATOM 732 O O . ILE A 1 90 ? -11.160 4.288 6.649 1.00 77.75 90 ILE A O 1
ATOM 736 N N . PRO A 1 91 ? -11.616 3.886 4.482 1.00 72.44 91 PRO A N 1
ATOM 737 C CA . PRO A 1 91 ? -11.977 5.268 4.192 1.00 72.44 91 PRO A CA 1
ATOM 738 C C . PRO A 1 91 ? -13.261 5.655 4.937 1.00 72.44 91 PRO A C 1
ATOM 740 O O . PRO A 1 91 ? -14.221 4.890 4.965 1.00 72.44 91 PRO A O 1
ATOM 743 N N . ASN A 1 92 ? -13.296 6.867 5.499 1.00 62.56 92 ASN A N 1
ATOM 744 C CA . ASN A 1 92 ? -14.486 7.466 6.117 1.00 62.56 92 ASN A CA 1
ATOM 745 C C . ASN A 1 92 ? -15.160 6.584 7.185 1.00 62.56 92 ASN A C 1
ATOM 747 O O . ASN A 1 92 ? -16.355 6.295 7.102 1.00 62.56 92 ASN A O 1
ATOM 751 N N . VAL A 1 93 ? -14.420 6.192 8.228 1.00 58.56 93 VAL A N 1
ATOM 752 C CA . VAL A 1 93 ? -15.037 5.638 9.442 1.00 58.56 93 VAL A CA 1
ATOM 753 C C . VAL A 1 93 ? -15.810 6.761 10.135 1.00 58.56 93 VAL A C 1
ATOM 755 O O . VAL A 1 93 ? -15.279 7.489 10.970 1.00 58.56 93 VAL A O 1
ATOM 758 N N . THR A 1 94 ? -17.082 6.931 9.779 1.00 46.59 94 THR A N 1
ATOM 759 C CA . THR A 1 94 ? -18.013 7.664 10.633 1.00 46.59 94 THR A CA 1
ATOM 760 C C . THR A 1 94 ? -18.097 6.886 11.938 1.00 46.59 94 THR A C 1
ATOM 762 O O . THR A 1 94 ? -18.599 5.761 11.951 1.00 46.59 94 THR A O 1
ATOM 765 N N . ILE A 1 95 ? -17.563 7.455 13.017 1.00 50.25 95 ILE A N 1
ATOM 766 C CA . ILE A 1 95 ? -17.774 6.965 14.379 1.00 50.25 95 ILE A CA 1
ATOM 767 C C . ILE A 1 95 ? -19.259 7.185 14.661 1.00 50.25 95 ILE A C 1
ATOM 769 O O . ILE A 1 95 ? -19.681 8.258 15.089 1.00 50.25 95 ILE A O 1
ATOM 773 N N . ILE A 1 96 ? -20.078 6.203 14.298 1.00 46.72 96 ILE A N 1
ATOM 774 C CA . ILE A 1 96 ? -21.510 6.229 14.566 1.00 46.72 96 ILE A CA 1
ATOM 775 C C . ILE A 1 96 ? -21.627 5.884 16.045 1.00 46.72 96 ILE A C 1
ATOM 777 O O . ILE A 1 96 ? -21.788 4.731 16.378 1.00 46.72 96 ILE A O 1
ATOM 781 N N . GLU A 1 97 ? -21.501 6.859 16.938 1.00 48.22 97 GLU A N 1
ATOM 782 C CA . GLU A 1 97 ? -21.642 6.685 18.393 1.00 48.22 97 GLU A CA 1
ATOM 783 C C . GLU A 1 97 ? -20.427 6.055 19.099 1.00 48.22 97 GLU A C 1
ATOM 785 O O . GLU A 1 97 ? -19.750 5.160 18.596 1.00 48.22 97 GLU A O 1
ATOM 790 N N . SER A 1 98 ? -20.170 6.539 20.316 1.00 51.81 98 SER A N 1
ATOM 791 C CA . SER A 1 98 ? -18.999 6.287 21.172 1.00 51.81 98 SER A CA 1
ATOM 792 C C . SER A 1 98 ? -18.729 4.816 21.538 1.00 51.81 98 SER A C 1
ATOM 794 O O . SER A 1 98 ? -17.763 4.543 22.245 1.00 51.81 98 SER A O 1
ATOM 796 N N . CYS A 1 99 ? -19.560 3.884 21.058 1.00 51.81 99 CYS A N 1
ATOM 797 C CA . CYS A 1 99 ? -19.458 2.439 21.271 1.00 51.81 99 CYS A CA 1
ATOM 798 C C . CYS A 1 99 ? -19.776 1.602 20.015 1.00 51.81 99 CYS A C 1
ATOM 800 O O . CYS A 1 99 ? -19.985 0.394 20.139 1.00 51.81 99 CYS A O 1
ATOM 802 N N . SER A 1 100 ? -19.848 2.182 18.811 1.00 48.56 100 SER A N 1
ATOM 803 C CA . SER A 1 100 ? -20.026 1.347 17.620 1.00 48.56 100 SER A CA 1
ATOM 804 C C . SER A 1 100 ? -18.704 0.762 17.180 1.00 48.56 100 SER A C 1
ATOM 806 O O . SER A 1 100 ? -17.812 1.462 16.697 1.00 48.56 100 SER A O 1
ATOM 808 N N . PHE A 1 101 ? -18.609 -0.558 17.291 1.00 51.91 101 PHE A N 1
ATOM 809 C CA . PHE A 1 101 ? -17.642 -1.314 16.518 1.00 51.91 101 PHE A CA 1
ATOM 810 C C . PHE A 1 101 ? -17.811 -0.952 15.037 1.00 51.91 101 PHE A C 1
ATOM 812 O O . PHE A 1 101 ? -18.950 -0.778 14.581 1.00 51.91 101 PHE A O 1
ATOM 819 N N . PRO A 1 102 ? -16.712 -0.805 14.275 1.00 49.88 102 PRO A N 1
ATOM 820 C CA . PRO A 1 102 ? -16.821 -0.584 12.844 1.00 49.88 102 PRO A CA 1
ATOM 821 C C . PRO A 1 102 ? -17.752 -1.651 12.260 1.00 49.88 102 PRO A C 1
ATOM 823 O O . PRO A 1 102 ? -17.556 -2.842 12.493 1.00 49.88 102 PRO A O 1
ATOM 826 N N . LYS A 1 103 ? -18.786 -1.213 11.521 1.00 49.38 103 LYS A N 1
ATOM 827 C CA . LYS A 1 103 ? -19.805 -2.096 10.913 1.00 49.38 103 LYS A CA 1
ATOM 828 C C . LYS A 1 103 ? -19.197 -3.207 10.055 1.00 49.38 103 LYS A C 1
ATOM 830 O O . LYS A 1 103 ? -19.840 -4.219 9.808 1.00 49.38 103 LYS A O 1
ATOM 835 N N . TYR A 1 104 ? -17.958 -3.004 9.628 1.00 53.06 104 TYR A N 1
ATOM 836 C CA . TYR A 1 104 ? -17.133 -3.972 8.938 1.00 53.06 104 TYR A CA 1
ATOM 837 C C . TYR A 1 104 ? -16.014 -4.375 9.902 1.00 53.06 104 TYR A C 1
ATOM 839 O O . TYR A 1 104 ? -14.959 -3.730 9.905 1.00 53.06 104 TYR A O 1
ATOM 847 N N . PRO A 1 105 ? -16.209 -5.391 10.766 1.00 52.56 105 PRO A N 1
ATOM 848 C CA . PRO A 1 105 ? -15.056 -6.056 11.345 1.00 52.56 105 PRO A CA 1
ATOM 849 C C . PRO A 1 105 ? -14.168 -6.468 10.169 1.00 52.56 105 PRO A C 1
ATOM 851 O O . PRO A 1 105 ? -14.660 -7.030 9.189 1.00 52.56 105 PRO A O 1
ATOM 854 N N . LEU A 1 106 ? -12.879 -6.127 10.233 1.00 55.25 106 LEU A N 1
ATOM 855 C CA . LEU A 1 106 ? -11.866 -6.657 9.324 1.00 55.25 106 LEU A CA 1
ATOM 856 C C . LEU A 1 106 ? -11.772 -8.156 9.611 1.00 55.25 106 LEU A C 1
ATOM 858 O O . LEU A 1 106 ? -10.925 -8.605 10.377 1.00 55.25 106 LEU A O 1
ATOM 862 N N . LEU A 1 107 ? -12.752 -8.907 9.115 1.00 54.91 107 LEU A N 1
ATOM 863 C CA . LEU A 1 107 ? -12.827 -10.335 9.302 1.00 54.91 107 LEU A CA 1
ATOM 864 C C . LEU A 1 107 ? -11.691 -10.909 8.465 1.00 54.91 107 LEU A C 1
ATOM 866 O O . LEU A 1 107 ? -11.645 -10.685 7.257 1.00 54.91 107 LEU A O 1
ATOM 870 N N . ASP A 1 108 ? -10.795 -11.640 9.119 1.00 52.69 108 ASP A N 1
ATOM 871 C CA . ASP A 1 108 ? -9.638 -12.320 8.522 1.00 52.69 108 ASP A CA 1
ATOM 872 C C . ASP A 1 108 ? -10.015 -13.114 7.248 1.00 52.69 108 ASP A C 1
ATOM 874 O O . ASP A 1 108 ? -9.234 -13.233 6.310 1.00 52.69 108 ASP A O 1
ATOM 878 N N . TYR A 1 109 ? -11.280 -13.545 7.144 1.00 55.16 109 TYR A N 1
ATOM 879 C CA . TYR A 1 109 ? -11.841 -14.194 5.960 1.00 55.16 109 TYR A CA 1
ATOM 880 C C . TYR A 1 109 ? -11.794 -13.356 4.663 1.00 55.16 109 TYR A C 1
ATOM 882 O O . TYR A 1 109 ? -11.563 -13.930 3.604 1.00 55.16 109 TYR A O 1
ATOM 890 N N . MET A 1 110 ? -11.951 -12.024 4.713 1.00 56.97 110 MET A N 1
ATOM 891 C CA . MET A 1 110 ? -11.824 -11.159 3.515 1.00 56.97 110 MET A CA 1
ATOM 892 C C . MET A 1 110 ? -10.385 -11.103 2.976 1.00 56.97 110 MET A C 1
ATOM 894 O O . MET A 1 110 ? -10.138 -10.678 1.852 1.00 56.97 110 MET A O 1
ATOM 898 N N . PHE A 1 111 ? -9.411 -11.517 3.787 1.00 61.03 111 PHE A N 1
ATOM 899 C CA . PHE A 1 111 ? -8.004 -11.577 3.399 1.00 61.03 111 PHE A CA 1
ATOM 900 C C . PHE A 1 111 ? -7.557 -13.000 3.060 1.00 61.03 111 PHE A C 1
ATOM 902 O O . PHE A 1 111 ? -6.482 -13.164 2.497 1.00 61.03 111 PHE A O 1
ATOM 909 N N . TYR A 1 112 ? -8.393 -14.011 3.313 1.00 56.84 112 TYR A N 1
ATOM 910 C CA . TYR A 1 112 ? -8.120 -15.420 3.023 1.00 56.84 112 TYR A CA 1
ATOM 911 C C . TYR A 1 112 ? -7.786 -15.731 1.548 1.00 56.84 112 TYR A C 1
ATOM 913 O O . TYR A 1 112 ? -6.944 -16.600 1.316 1.00 56.84 112 TYR A O 1
ATOM 921 N N . PRO A 1 113 ? -8.388 -15.069 0.529 1.00 57.41 113 PRO A N 1
ATOM 922 C CA . PRO A 1 113 ? -8.003 -15.300 -0.868 1.00 57.41 113 PRO A CA 1
ATOM 923 C C . PRO A 1 113 ? -6.693 -14.598 -1.273 1.00 57.41 113 PRO A C 1
ATOM 925 O O . PRO A 1 113 ? -6.154 -14.862 -2.353 1.00 57.41 113 PRO A O 1
ATOM 928 N N . TYR A 1 114 ? -6.159 -13.723 -0.421 1.00 58.56 114 TYR A N 1
ATOM 929 C CA . TYR A 1 114 ? -4.862 -13.084 -0.598 1.00 58.56 114 TYR A CA 1
ATOM 930 C C . TYR A 1 114 ? -3.828 -13.867 0.229 1.00 58.56 114 TYR A C 1
ATOM 932 O O . TYR A 1 114 ? -4.124 -14.312 1.331 1.00 58.56 114 TYR A O 1
ATOM 940 N N . TYR A 1 115 ? -2.591 -14.044 -0.249 1.00 58.44 115 TYR A N 1
ATOM 941 C CA . TYR A 1 115 ? -1.511 -14.685 0.534 1.00 58.44 115 TYR A CA 1
ATOM 942 C C . TYR A 1 115 ? -1.037 -13.817 1.728 1.00 58.44 115 TYR A C 1
ATOM 944 O O . TYR A 1 115 ? 0.142 -13.801 2.073 1.00 58.44 115 TYR A O 1
ATOM 952 N N . VAL A 1 116 ? -1.934 -13.049 2.349 1.00 60.50 116 VAL A N 1
ATOM 953 C CA . VAL A 1 116 ? -1.667 -12.198 3.507 1.00 60.50 116 VAL A CA 1
ATOM 954 C C . VAL A 1 116 ? -1.680 -13.096 4.737 1.00 60.50 116 VAL A C 1
ATOM 956 O O . VAL A 1 116 ? -2.691 -13.262 5.414 1.00 60.50 116 VAL A O 1
ATOM 959 N N . GLN A 1 117 ? -0.545 -13.732 5.010 1.00 58.22 117 GLN A N 1
ATOM 960 C CA . GLN A 1 117 ? -0.373 -14.461 6.259 1.00 58.22 117 GLN A CA 1
ATOM 961 C C . GLN A 1 117 ? -0.291 -13.454 7.412 1.00 58.22 117 GLN A C 1
ATOM 963 O O . GLN A 1 117 ? 0.545 -12.553 7.395 1.00 58.22 117 GLN A O 1
ATOM 968 N N . ASN A 1 118 ? -1.130 -13.646 8.433 1.00 62.47 118 ASN A N 1
ATOM 969 C CA . ASN A 1 118 ? -1.126 -12.896 9.695 1.00 62.47 118 ASN A CA 1
ATOM 970 C C . ASN A 1 118 ? -1.616 -11.443 9.579 1.00 62.47 118 ASN A C 1
ATOM 972 O O . ASN A 1 118 ? -0.895 -10.496 9.905 1.00 62.47 118 ASN A O 1
ATOM 976 N N . SER A 1 119 ? -2.873 -11.261 9.166 1.00 66.81 119 SER A N 1
ATOM 977 C CA . SER A 1 119 ? -3.533 -9.964 9.302 1.00 66.81 119 SER A CA 1
ATOM 978 C C . SER A 1 119 ? -3.739 -9.639 10.794 1.00 66.81 119 SER A C 1
ATOM 980 O O . SER A 1 119 ? -4.297 -10.430 11.553 1.00 66.81 119 SER A O 1
ATOM 982 N N . VAL A 1 120 ? -3.231 -8.490 11.253 1.00 70.19 120 VAL A N 1
ATOM 983 C CA . VAL A 1 120 ? -3.430 -8.024 12.636 1.00 70.19 120 VAL A CA 1
ATOM 984 C C . VAL A 1 120 ? -4.321 -6.785 12.596 1.00 70.19 120 VAL A C 1
ATOM 986 O O . VAL A 1 120 ? -3.841 -5.708 12.227 1.00 70.19 120 VAL A O 1
ATOM 989 N N . PRO A 1 121 ? -5.616 -6.893 12.945 1.00 68.06 121 PRO A N 1
ATOM 990 C CA . PRO A 1 121 ? -6.492 -5.733 12.972 1.00 68.06 121 PRO A CA 1
ATOM 991 C C . PRO A 1 121 ? -6.084 -4.798 14.116 1.00 68.06 121 PRO A C 1
ATOM 993 O O . PRO A 1 121 ? -5.979 -5.210 15.271 1.00 68.06 121 PRO A O 1
ATOM 996 N N . ILE A 1 122 ? -5.886 -3.518 13.801 1.00 65.50 122 ILE A N 1
ATOM 997 C CA . ILE A 1 122 ? -5.656 -2.465 14.796 1.00 65.50 122 ILE A CA 1
ATOM 998 C C . ILE A 1 122 ? -6.923 -1.618 14.877 1.00 65.50 122 ILE A C 1
ATOM 1000 O O . ILE A 1 122 ? -7.306 -0.972 13.903 1.00 65.50 122 ILE A O 1
ATOM 1004 N N . ILE A 1 123 ? -7.565 -1.615 16.044 1.00 66.62 123 ILE A N 1
ATOM 1005 C CA . ILE A 1 123 ? -8.781 -0.840 16.304 1.00 66.62 123 ILE A CA 1
ATOM 1006 C C . ILE A 1 123 ? -8.421 0.307 17.243 1.00 66.62 123 ILE A C 1
ATOM 1008 O O . ILE A 1 123 ? -7.970 0.083 18.365 1.00 66.62 123 ILE A O 1
ATOM 1012 N N . PHE A 1 124 ? -8.635 1.539 16.786 1.00 61.12 124 PHE A N 1
ATOM 1013 C CA . PHE A 1 124 ? -8.538 2.723 17.632 1.00 61.12 124 PHE A CA 1
ATOM 1014 C C . PHE A 1 124 ? -9.927 3.074 18.163 1.00 61.12 124 PHE A C 1
ATOM 1016 O O . PHE A 1 124 ? -10.884 3.150 17.396 1.00 61.12 124 PHE A O 1
ATOM 1023 N N . MET A 1 125 ? -10.027 3.299 19.471 1.00 64.25 125 MET A N 1
ATOM 1024 C CA . MET A 1 125 ? -11.244 3.765 20.131 1.00 64.25 125 MET A CA 1
ATOM 1025 C C . MET A 1 125 ? -10.966 5.092 20.835 1.00 64.25 125 MET A C 1
ATOM 1027 O O . MET A 1 125 ? -9.921 5.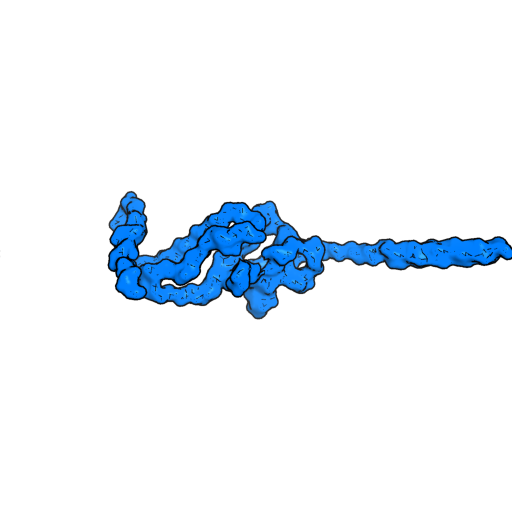262 21.465 1.00 64.25 125 MET A O 1
ATOM 1031 N N . SER A 1 126 ? -11.893 6.039 20.718 1.00 59.50 126 SER A N 1
ATOM 1032 C CA . SER A 1 126 ? -11.841 7.303 21.452 1.00 59.50 126 SER A CA 1
ATOM 1033 C C . SER A 1 126 ? -12.734 7.199 22.680 1.00 59.50 126 SER A C 1
ATOM 1035 O O . SER A 1 126 ? -13.944 7.028 22.555 1.00 59.50 126 SER A O 1
ATOM 1037 N N . CYS A 1 127 ? -12.146 7.318 23.869 1.00 59.72 127 CYS A N 1
ATOM 1038 C CA . CYS A 1 127 ? -12.903 7.349 25.116 1.00 59.72 127 CYS A CA 1
ATOM 1039 C C . CYS A 1 127 ? -13.249 8.806 25.471 1.00 59.72 127 CYS A C 1
ATOM 1041 O O . CYS A 1 127 ? -12.337 9.631 25.544 1.00 59.72 127 CYS A O 1
ATOM 1043 N N . PRO A 1 128 ? -14.527 9.143 25.733 1.00 63.53 128 PRO A N 1
ATOM 1044 C CA . PRO A 1 128 ? -14.921 10.498 26.135 1.00 63.53 128 PRO A CA 1
ATOM 1045 C C . PRO A 1 128 ? -14.457 10.873 27.553 1.00 63.53 128 PRO A C 1
ATOM 1047 O O . PRO A 1 128 ? -14.492 12.045 27.919 1.00 63.53 128 PRO A O 1
ATOM 1050 N N . TYR A 1 129 ? -14.012 9.895 28.347 1.00 62.88 129 TYR A N 1
ATOM 1051 C CA . TYR A 1 129 ? -13.555 10.075 29.724 1.00 62.88 129 TYR A CA 1
ATOM 1052 C C . TYR A 1 129 ? -12.172 9.445 29.929 1.00 62.88 129 TYR A C 1
ATOM 1054 O O . TYR A 1 129 ? -11.813 8.484 29.243 1.00 62.88 129 TYR A O 1
ATOM 1062 N N . SER A 1 130 ? -11.399 9.972 30.885 1.00 59.91 130 SER A N 1
ATOM 1063 C CA . SER A 1 130 ? -10.087 9.429 31.244 1.00 59.91 130 SER A CA 1
ATOM 1064 C C . SER A 1 130 ? -10.217 8.032 31.855 1.00 59.91 130 SER A C 1
ATOM 1066 O O . SER A 1 130 ? -11.039 7.784 32.738 1.00 59.91 130 SER A O 1
ATOM 1068 N N . VAL A 1 131 ? -9.388 7.098 31.387 1.00 59.28 131 VAL A N 1
ATOM 1069 C CA . VAL A 1 131 ? -9.357 5.735 31.923 1.00 59.28 131 VAL A CA 1
ATOM 1070 C C . VAL A 1 131 ? -8.549 5.748 33.220 1.00 59.28 131 VAL A C 1
ATOM 1072 O O . VAL A 1 131 ? -7.322 5.748 33.196 1.00 59.28 131 VAL A O 1
ATOM 1075 N N . ASN A 1 132 ? -9.236 5.779 34.362 1.00 52.50 132 ASN A N 1
ATOM 1076 C CA . ASN A 1 132 ? -8.614 5.650 35.680 1.00 52.50 132 ASN A CA 1
ATOM 1077 C C . ASN A 1 132 ? -8.653 4.179 36.125 1.00 52.50 132 ASN A C 1
ATOM 1079 O O . ASN A 1 132 ? -9.586 3.745 36.799 1.00 52.50 132 ASN A O 1
ATOM 1083 N N . GLY A 1 133 ? -7.646 3.393 35.739 1.00 54.47 133 GLY A N 1
ATOM 1084 C CA . GLY A 1 133 ? -7.503 2.022 36.230 1.00 54.47 133 GLY A CA 1
ATOM 1085 C C . GLY A 1 133 ? -6.263 1.297 35.711 1.00 54.47 133 GLY A C 1
ATOM 1086 O O . GLY A 1 133 ? -6.009 1.267 34.514 1.00 54.47 133 GLY A O 1
ATOM 1087 N N . SER A 1 134 ? -5.523 0.651 36.618 1.00 52.19 134 SER A N 1
ATOM 1088 C CA . SER A 1 134 ? -4.429 -0.296 36.331 1.00 52.19 134 SER A CA 1
ATOM 1089 C C . SER A 1 134 ? -4.922 -1.719 36.023 1.00 52.19 134 SER A C 1
ATOM 1091 O O . SER A 1 134 ? -4.146 -2.673 36.020 1.00 52.19 134 SER A O 1
ATOM 1093 N N . LYS A 1 135 ? -6.225 -1.887 35.784 1.00 49.56 135 LYS A N 1
ATOM 1094 C CA . LYS A 1 135 ? -6.855 -3.177 35.513 1.00 49.56 135 LYS A CA 1
ATOM 1095 C C . LYS A 1 135 ? -7.216 -3.215 34.039 1.00 49.56 135 LYS A C 1
ATOM 1097 O O . LYS A 1 135 ? -7.913 -2.320 33.572 1.00 49.56 135 LYS A O 1
ATOM 1102 N N . LEU A 1 136 ? -6.717 -4.233 33.337 1.00 48.47 136 LEU A N 1
ATOM 1103 C CA . LEU A 1 136 ? -7.095 -4.560 31.966 1.00 48.47 136 LEU A CA 1
ATOM 1104 C C . LEU A 1 136 ? -8.625 -4.490 31.875 1.00 48.47 136 LEU A C 1
ATOM 1106 O O . LEU A 1 136 ? -9.320 -5.319 32.463 1.00 48.47 136 LEU A O 1
ATOM 1110 N N . LEU A 1 137 ? -9.138 -3.432 31.247 1.00 49.19 137 LEU A N 1
ATOM 1111 C CA . LEU A 1 137 ? -10.567 -3.243 31.089 1.00 49.19 137 LEU A CA 1
ATOM 1112 C C . LEU A 1 137 ? -11.018 -4.349 30.137 1.00 49.19 137 LEU A C 1
ATOM 1114 O O . LEU A 1 137 ? -10.613 -4.364 28.976 1.00 49.19 137 LEU A O 1
ATOM 1118 N N . GLU A 1 138 ? -11.812 -5.298 30.621 1.00 42.62 138 GLU A N 1
ATOM 1119 C CA . GLU A 1 138 ? -12.557 -6.197 29.748 1.00 42.62 138 GLU A CA 1
ATOM 1120 C C . GLU A 1 138 ? -13.545 -5.304 28.982 1.00 42.62 138 GLU A C 1
ATOM 1122 O O . GLU A 1 138 ? -14.613 -4.947 29.489 1.00 42.62 138 GLU A O 1
ATOM 1127 N N . ILE A 1 139 ? -13.134 -4.840 27.793 1.00 49.88 139 ILE A N 1
ATOM 1128 C CA . ILE A 1 139 ? -13.891 -3.912 26.926 1.00 49.88 139 ILE A CA 1
ATOM 1129 C C . ILE A 1 139 ? -15.296 -4.476 26.630 1.00 49.88 139 ILE A C 1
ATOM 1131 O O . ILE A 1 139 ? -16.241 -3.734 26.356 1.00 49.88 139 ILE A O 1
ATOM 1135 N N . THR A 1 140 ? -15.461 -5.791 26.775 1.00 46.28 140 THR A N 1
ATOM 1136 C CA . THR A 1 140 ? -16.728 -6.516 26.695 1.00 46.28 140 THR A CA 1
ATOM 1137 C C . THR A 1 140 ? -17.756 -6.069 27.737 1.00 46.28 140 THR A C 1
ATOM 1139 O O . THR A 1 140 ? -18.929 -5.987 27.399 1.00 46.28 140 THR A O 1
ATOM 1142 N N . SER A 1 141 ? -17.377 -5.705 28.964 1.00 46.75 141 SER A N 1
ATOM 1143 C CA . SER A 1 141 ? -18.360 -5.457 30.038 1.00 46.75 141 SER A CA 1
ATOM 1144 C C . SER A 1 141 ? -19.243 -4.218 29.818 1.00 46.75 141 SER A C 1
ATOM 1146 O O . SER A 1 141 ? -20.433 -4.253 30.123 1.00 46.75 141 SER A O 1
ATOM 1148 N N . HIS A 1 142 ? -18.701 -3.145 29.233 1.00 44.69 142 HIS A N 1
ATOM 1149 C CA . HIS A 1 142 ? -19.453 -1.909 28.972 1.00 44.69 142 HIS A CA 1
ATOM 1150 C C . HIS A 1 142 ? -20.136 -1.868 27.597 1.00 44.69 142 HIS A C 1
ATOM 1152 O O . HIS A 1 142 ? -21.039 -1.058 27.396 1.00 44.69 142 HIS A O 1
ATOM 1158 N N . CYS A 1 143 ? -19.748 -2.747 26.666 1.00 48.34 143 CYS A N 1
ATOM 1159 C CA . CYS A 1 143 ? -20.324 -2.808 25.317 1.00 48.34 143 CYS A CA 1
ATOM 1160 C C . CYS A 1 143 ? -21.232 -4.034 25.078 1.00 48.34 143 CYS A C 1
ATOM 1162 O O . CYS A 1 143 ? -21.963 -4.052 24.093 1.00 48.34 143 CYS A O 1
ATOM 1164 N N . ALA A 1 144 ? -21.241 -5.040 25.964 1.00 42.84 144 ALA A N 1
ATOM 1165 C CA . ALA A 1 144 ? -22.056 -6.258 25.8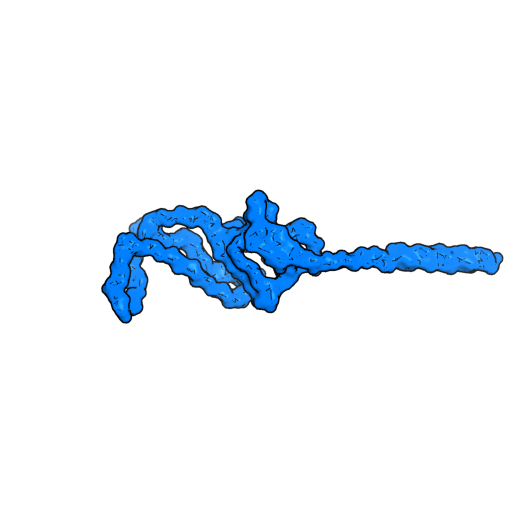21 1.00 42.84 144 ALA A CA 1
ATOM 1166 C C . ALA A 1 144 ? -23.558 -6.066 26.114 1.00 42.84 144 ALA A C 1
ATOM 1168 O O . ALA A 1 144 ? -24.349 -6.984 25.914 1.00 42.84 144 ALA A O 1
ATOM 1169 N N . ALA A 1 145 ? -23.986 -4.885 26.565 1.00 40.62 145 ALA A N 1
ATOM 1170 C CA . ALA A 1 145 ? -25.365 -4.637 26.983 1.00 40.62 145 ALA A CA 1
ATOM 1171 C C . ALA A 1 145 ? -26.267 -4.069 25.869 1.00 40.62 145 ALA A C 1
ATOM 1173 O O . ALA A 1 145 ? -27.095 -3.201 26.133 1.00 40.62 145 ALA A O 1
ATOM 1174 N N . LYS A 1 146 ? -26.149 -4.548 24.626 1.00 41.16 146 LYS A N 1
ATOM 1175 C CA . LYS A 1 146 ? -27.239 -4.422 23.642 1.00 41.16 146 LYS A CA 1
ATOM 1176 C C . LYS A 1 146 ? -27.399 -5.727 22.873 1.00 41.16 146 LYS A C 1
ATOM 1178 O O . LYS A 1 146 ? -26.847 -5.922 21.797 1.00 41.16 146 LYS A O 1
ATOM 1183 N N . ASN A 1 147 ? -28.197 -6.611 23.467 1.00 37.88 147 ASN A N 1
ATOM 1184 C CA . ASN A 1 147 ? -28.876 -7.689 22.765 1.00 37.88 147 ASN A CA 1
ATOM 1185 C C . ASN A 1 147 ? -29.656 -7.084 21.588 1.00 37.88 147 ASN A C 1
ATOM 1187 O O . ASN A 1 147 ? -30.677 -6.431 21.804 1.00 37.88 147 ASN A O 1
ATOM 1191 N N . TYR A 1 148 ? -29.199 -7.299 20.357 1.00 36.47 148 TYR A N 1
ATOM 1192 C CA . TYR A 1 148 ? -30.034 -7.079 19.181 1.00 36.47 148 TYR A CA 1
ATOM 1193 C C . TYR A 1 148 ? -30.953 -8.295 19.022 1.00 36.47 148 TYR A C 1
ATOM 1195 O O . TYR A 1 148 ? -30.649 -9.239 18.301 1.00 36.47 148 TYR A O 1
ATOM 1203 N N . MET A 1 149 ? -32.060 -8.284 19.766 1.00 31.33 149 MET A N 1
ATOM 1204 C CA . MET A 1 149 ? -33.303 -8.903 19.316 1.00 31.33 149 MET A CA 1
ATOM 1205 C C . MET A 1 149 ? -34.130 -7.808 18.641 1.00 31.33 149 MET A C 1
ATOM 1207 O O . MET A 1 149 ? -34.685 -6.957 19.335 1.00 31.33 149 MET A O 1
ATOM 1211 N N . ALA A 1 150 ? -34.161 -7.826 17.312 1.00 29.12 150 ALA A N 1
ATOM 1212 C CA . ALA A 1 150 ? -35.265 -7.385 16.457 1.00 29.12 150 ALA A CA 1
ATOM 1213 C C . ALA A 1 150 ? -34.945 -7.793 15.016 1.00 29.12 150 ALA A C 1
ATOM 1215 O O . ALA A 1 150 ? -33.864 -7.391 14.531 1.00 29.12 150 ALA A O 1
#

pLDDT: mean 72.85, std 19.27, range [29.12, 97.5]

Radius of gyration: 26.31 Å; chains: 1; bounding box: 61×33×92 Å

Organism: Erythranthe guttata (NCBI:txid4155)

Foldseek 3Di:
DVVVVVVVVVVVVVVVVVVPPPPPQDLFADAFAPEGRAFECADEPPHPPVGHNPQRYWYHDPSWIWHAQPNAIWTWDYADRVVRDTDTDHPDQPPPDQQDDRPDDPPCVSCVVPPPPDDDDDDDHDDPDDDPDPDDPPSCPVRVPDDPDD

Sequence (150 aa):
ILLKFIYFFITTQLYFTQKSHGNQINCTPSSCGEIPNISYPFRLMTDPKRCGHPQFELLCENNTTSIYIDSLKYLVHEINSTKETIRLAIPNVTIIESCSFPKYPLLDYMFYPYYVQNSVPIIFMSCPYSVNGSKLLEITSHCAAKNYMA

Secondary structure (DSSP, 8-state):
-HHHHHHHHHHHHHHHHHHT---------EEETTEEEE-TT-EETTS-GGGS-GGGEEEEETTEEEEEETTEEEEEEEEETTTTEEEEE-TT----STT---SS---GGGGTTTT------------SS----SS---THHHH-------